Protein 4Y31 (pdb70)

CATH classification: 3.30.530.20

Secondary structure (DSSP, 8-state):
-EEEEEEEEEESS-HHHHHHHHTTTHHHHHHHHSTTEEEEEEEESSSSTT-EEEEEE---EEEEEEEEEEEGGGTEEEEEEEEETT--TTEEEEEEEEEEEE-GGG-EEEEEEEEEEESSS---HHHHT--TTTHHHHHHHHHHHH-TT-

Radius of gyration: 15.14 Å; Cα contacts (8 Å, |Δi|>4): 385; chains: 1; bounding box: 40×35×33 Å

Organism: Lupinus luteus (NCBI:txid3873)

Foldseek 3Di:
DKDKDKDKDWAQDAQLLLLCLVAVVVQVQVCVLPVQFDGKDFDDDDSAAFTKIWTWGDVIWTWIKTWHHDDSVQSKTKMKTQDIPPQDPQFRIKIWIWGWAADPPRIIMIIIMIMTHGPDPDDDPVNVVDVPGCVSSVSSSVCCVVCVPD

Nearest PDB structures (foldseek):
  4y31-assembly1_A  TM=1.007E+00  e=1.960E-30  Lupinus luteus
  4ryv-assembly1_A  TM=9.570E-01  e=9.659E-28  Lupinus luteus
  1txc-assembly1_B  TM=9.165E-01  e=1.030E-21  Pachyrhizus erosus
  6v8s-assembly11_K  TM=9.015E-01  e=1.930E-19  Arachis hypogaea
  4c9i-assembly5_E  TM=8.362E-01  e=2.722E-17  Fragaria x ananassa

Structure (mmCIF, N/CA/C/O backbone):
data_4Y31
#
_entry.id   4Y31
#
_cell.length_a   35.065
_cell.length_b   56.501
_cell.length_c   61.938
_cell.angle_alpha   90.00
_cell.angle_beta   90.00
_cell.angle_gamma   90.00
#
_symmetry.space_group_name_H-M   'P 21 21 21'
#
loop_
_entity.id
_entity.type
_entity.pdbx_description
1 polymer 'Protein LlR18A'
2 non-polymer 'ACETATE ION'
3 water water
#
loop_
_atom_site.group_PDB
_atom_site.id
_atom_site.type_symbol
_atom_site.label_atom_id
_atom_site.label_alt_id
_atom_site.label_comp_id
_atom_site.label_asym_id
_atom_site.label_entity_id
_atom_site.label_seq_id
_atom_site.pdbx_PDB_ins_code
_atom_site.Cartn_x
_atom_site.Cartn_y
_atom_site.Cartn_z
_atom_site.occupancy
_atom_site.B_iso_or_equiv
_atom_site.auth_seq_id
_atom_site.auth_comp_id
_atom_site.auth_asym_id
_atom_site.auth_atom_id
_atom_site.pdbx_PDB_model_num
ATOM 1 N N . GLY A 1 1 ? 15.567 6.261 15.686 1.00 20.39 1 GLY A N 1
ATOM 2 C CA . GLY A 1 1 ? 14.299 6.024 16.411 1.00 16.56 1 GLY A CA 1
ATOM 3 C C . GLY A 1 1 ? 13.337 5.332 15.507 1.00 12.69 1 GLY A C 1
ATOM 4 O O . GLY A 1 1 ? 13.473 5.392 14.260 1.00 14.68 1 GLY A O 1
ATOM 5 N N . ILE A 1 2 ? 12.370 4.667 16.092 1.00 10.55 2 ILE A N 1
ATOM 6 C CA . ILE A 1 2 ? 11.245 4.065 15.302 1.00 9.27 2 ILE A CA 1
ATOM 7 C C . ILE A 1 2 ? 9.957 4.474 15.995 1.00 8.97 2 ILE A C 1
ATOM 8 O O . ILE A 1 2 ? 9.791 4.181 17.182 1.00 11.78 2 ILE A O 1
ATOM 13 N N . PHE A 1 3 ? 9.150 5.306 15.341 1.00 10.02 3 PHE A N 1
ATOM 14 C CA . PHE A 1 3 ? 7.920 5.811 15.896 1.00 8.58 3 PHE A CA 1
ATOM 15 C C . PHE A 1 3 ? 6.747 5.191 15.173 1.00 8.33 3 PHE A C 1
ATOM 16 O O . PHE A 1 3 ? 6.620 5.327 13.931 1.00 9.94 3 PHE A O 1
ATOM 24 N N . ALA A 1 4 ? 5.945 4.405 15.893 1.00 9.13 4 ALA A N 1
ATOM 25 C CA . ALA A 1 4 ? 4.906 3.591 15.316 1.00 8.07 4 ALA A CA 1
ATOM 26 C C . ALA A 1 4 ? 3.523 4.140 15.623 1.00 9.89 4 ALA A C 1
ATOM 27 O O . ALA A 1 4 ? 3.269 4.577 16.780 1.00 11.68 4 ALA A O 1
ATOM 29 N N . PHE A 1 5 ? 2.634 4.134 14.666 1.00 8.71 5 PHE A N 1
ATOM 30 C CA . PHE A 1 5 ? 1.282 4.594 14.769 1.00 9.68 5 PHE A CA 1
ATOM 31 C C . PHE A 1 5 ? 0.315 3.581 14.228 1.00 10.77 5 PHE A C 1
ATOM 32 O O . PHE A 1 5 ? 0.647 2.829 13.320 1.00 17.34 5 PHE A O 1
ATOM 40 N N . GLU A 1 6 ? -0.866 3.487 14.747 1.00 13.74 6 GLU A N 1
ATOM 41 C CA . GLU A 1 6 ? -1.855 2.568 14.273 1.00 14.67 6 GLU A CA 1
ATOM 42 C C . GLU A 1 6 ? -2.997 3.345 13.683 1.00 20.95 6 GLU A C 1
ATOM 43 O O . GLU A 1 6 ? -3.476 4.283 14.300 1.00 21.24 6 GLU A O 1
ATOM 49 N N . ASN A 1 7 ? -3.374 2.973 12.465 1.00 19.48 7 ASN A N 1
ATOM 50 C CA . ASN A 1 7 ? -4.437 3.600 11.696 1.00 19.33 7 ASN A CA 1
ATOM 51 C C . ASN A 1 7 ? -5.414 2.540 11.332 1.00 24.75 7 ASN A C 1
ATOM 52 O O . ASN A 1 7 ? -5.082 1.352 11.101 1.00 23.63 7 ASN A O 1
ATOM 57 N N . GLU A 1 8 ? -6.650 2.921 11.265 1.00 26.87 8 GLU A N 1
ATOM 58 C CA . GLU A 1 8 ? -7.641 1.966 10.930 1.00 25.58 8 GLU A CA 1
ATOM 59 C C . GLU A 1 8 ? -8.653 2.619 10.032 1.00 25.65 8 GLU A C 1
ATOM 60 O O . GLU A 1 8 ? -8.931 3.815 10.144 1.00 31.70 8 GLU A O 1
ATOM 66 N N A GLN A 1 9 ? -9.182 1.844 9.096 0.50 27.45 9 GLN A N 1
ATOM 67 N N B GLN A 1 9 ? -9.221 1.826 9.141 0.50 26.73 9 GLN A N 1
ATOM 68 C CA A GLN A 1 9 ? -10.255 2.316 8.252 0.50 24.57 9 GLN A CA 1
ATOM 69 C CA B GLN A 1 9 ? -10.263 2.307 8.283 0.50 24.12 9 GLN A CA 1
ATOM 70 C C A GLN A 1 9 ? -11.202 1.175 7.968 0.50 23.57 9 GLN A C 1
ATOM 71 C C B GLN A 1 9 ? -11.205 1.178 7.962 0.50 23.95 9 GLN A C 1
ATOM 72 O O A GLN A 1 9 ? -10.790 0.128 7.515 0.50 23.73 9 GLN A O 1
ATOM 73 O O B GLN A 1 9 ? -10.797 0.148 7.468 0.50 23.11 9 GLN A O 1
ATOM 84 N N . SER A 1 10 ? -12.472 1.370 8.276 1.00 23.83 10 SER A N 1
ATOM 85 C CA A SER A 1 10 ? -13.496 0.435 7.846 0.47 22.39 10 SER A CA 1
ATOM 86 C CA B SER A 1 10 ? -13.503 0.433 7.859 0.53 23.99 10 SER A CA 1
ATOM 87 C C . SER A 1 10 ? -13.765 0.621 6.358 1.00 22.17 10 SER A C 1
ATOM 88 O O . SER A 1 10 ? -13.640 1.728 5.806 1.00 24.68 10 SER A O 1
ATOM 93 N N . SER A 1 11 ? -14.107 -0.462 5.701 1.00 20.59 11 SER A N 1
ATOM 94 C CA . SER A 1 11 ? -14.462 -0.467 4.325 1.00 19.91 11 SER A CA 1
ATOM 95 C C . SER A 1 11 ? -15.609 -1.395 4.117 1.00 17.10 11 SER A C 1
ATOM 96 O O . SER A 1 11 ? -15.742 -2.397 4.806 1.00 20.05 11 SER A O 1
ATOM 99 N N . THR A 1 12 ? -16.446 -1.085 3.143 1.00 17.92 12 THR A N 1
ATOM 100 C CA . THR A 1 12 ? -17.526 -1.984 2.736 1.00 21.50 12 THR A CA 1
ATOM 101 C C . THR A 1 12 ? -17.035 -3.072 1.801 1.00 23.10 12 THR A C 1
ATOM 102 O O . THR A 1 12 ? -17.772 -3.999 1.511 1.00 21.83 12 THR A O 1
ATOM 106 N N . VAL A 1 13 ? -15.811 -2.933 1.297 1.00 17.42 13 VAL A N 1
ATOM 107 C CA . VAL A 1 13 ? -15.274 -3.882 0.355 1.00 16.88 13 VAL A CA 1
ATOM 108 C C . VAL A 1 13 ? -14.940 -5.190 1.061 1.00 18.04 13 VAL A C 1
ATOM 109 O O . VAL A 1 13 ? -14.502 -5.181 2.196 1.00 18.82 13 VAL A O 1
ATOM 113 N N . ALA A 1 14 ? -15.217 -6.308 0.403 1.00 18.90 14 ALA A N 1
ATOM 114 C CA . ALA A 1 14 ? -14.918 -7.615 0.946 1.00 14.88 14 ALA A CA 1
ATOM 115 C C . ALA A 1 14 ? -13.434 -7.814 1.191 1.00 15.66 14 ALA A C 1
ATOM 116 O O . ALA A 1 14 ? -12.618 -7.333 0.417 1.00 15.71 14 ALA A O 1
ATOM 118 N N . PRO A 1 15 ? -13.061 -8.516 2.283 1.00 15.78 15 PRO A N 1
ATOM 119 C CA . PRO A 1 15 ? -11.627 -8.521 2.673 1.00 17.81 15 PRO A CA 1
ATOM 120 C C . PRO A 1 15 ? -10.687 -8.987 1.564 1.00 13.44 15 PRO A C 1
ATOM 121 O O . PRO A 1 15 ? -9.659 -8.356 1.328 1.00 15.56 15 PRO A O 1
ATOM 125 N N . ALA A 1 16 ? -10.992 -10.123 0.953 1.00 16.44 16 ALA A N 1
ATOM 126 C CA . ALA A 1 16 ? -10.077 -10.681 -0.000 1.00 16.80 16 ALA A CA 1
ATOM 127 C C . ALA A 1 16 ? -9.975 -9.752 -1.219 1.00 15.04 16 ALA A C 1
ATOM 128 O O . ALA A 1 16 ? -8.916 -9.646 -1.841 1.00 15.08 16 ALA A O 1
ATOM 130 N N . LYS A 1 17 ? -11.082 -9.074 -1.555 1.00 16.05 17 LYS A N 1
ATOM 131 C CA A LYS A 1 17 ? -11.099 -8.156 -2.697 0.50 15.83 17 LYS A CA 1
ATOM 132 C CA B LYS A 1 17 ? -11.095 -8.163 -2.708 0.50 17.08 17 LYS A CA 1
ATOM 133 C C . LYS A 1 17 ? -10.289 -6.876 -2.470 1.00 13.31 17 LYS A C 1
ATOM 134 O O . LYS A 1 17 ? -9.528 -6.450 -3.298 1.00 14.22 17 LYS A O 1
ATOM 145 N N . LEU A 1 18 ? -10.392 -6.375 -1.263 1.00 12.54 18 LEU A N 1
ATOM 146 C CA . LEU A 1 1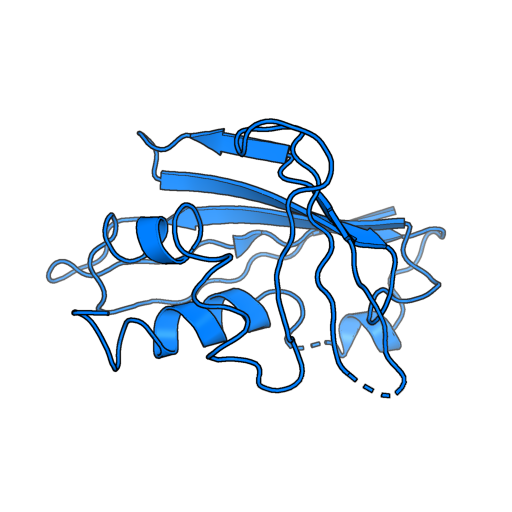8 ? -9.621 -5.212 -0.898 1.00 12.36 18 LEU A CA 1
ATOM 147 C C . LEU A 1 18 ? -8.157 -5.595 -0.884 1.00 11.76 18 LEU A C 1
ATOM 148 O O . LEU A 1 18 ? -7.285 -4.843 -1.329 1.00 11.83 18 LEU A O 1
ATOM 153 N N . TYR A 1 19 ? -7.818 -6.701 -0.206 1.00 13.49 19 TYR A N 1
ATOM 154 C CA . TYR A 1 19 ? -6.434 -7.117 -0.127 1.00 11.98 19 TYR A CA 1
ATOM 155 C C . TYR A 1 19 ? -5.832 -7.298 -1.523 1.00 10.69 19 TYR A C 1
ATOM 156 O O . TYR A 1 19 ? -4.697 -6.920 -1.747 1.00 11.30 19 TYR A O 1
ATOM 165 N N . LYS A 1 20 ? -6.556 -7.951 -2.433 1.00 12.64 20 LYS A N 1
ATOM 166 C CA . LYS A 1 20 ? -6.052 -8.120 -3.804 1.00 12.93 20 LYS A CA 1
ATOM 167 C C . LYS A 1 20 ? -5.694 -6.766 -4.410 1.00 12.08 20 LYS A C 1
ATOM 168 O O . LYS A 1 20 ? -4.648 -6.624 -5.056 1.00 12.19 20 LYS A O 1
ATOM 174 N N . ALA A 1 21 ? -6.571 -5.784 -4.270 1.00 12.11 21 ALA A N 1
ATOM 175 C CA . ALA A 1 21 ? -6.275 -4.445 -4.833 1.00 11.80 21 ALA A CA 1
ATOM 176 C C . ALA A 1 21 ? -5.011 -3.820 -4.240 1.00 11.28 21 ALA A C 1
ATOM 177 O O . ALA A 1 21 ? -4.255 -3.130 -4.930 1.00 12.39 21 ALA A O 1
ATOM 179 N N . LEU A 1 22 ? -4.820 -4.017 -2.938 1.00 10.60 22 LEU A N 1
ATOM 180 C CA . LEU A 1 22 ? -3.693 -3.459 -2.216 1.00 9.99 22 LEU A CA 1
ATOM 181 C C . LEU A 1 22 ? -2.361 -4.141 -2.495 1.00 10.36 22 LEU A C 1
ATOM 182 O O . LEU A 1 22 ? -1.313 -3.618 -2.179 1.00 11.91 22 LEU A O 1
ATOM 187 N N . THR A 1 23 ? -2.400 -5.363 -3.048 1.00 11.24 23 THR A N 1
ATOM 188 C CA . THR A 1 23 ? -1.204 -6.201 -3.223 1.00 11.27 23 THR A CA 1
ATOM 189 C C . THR A 1 23 ? -1.050 -6.510 -4.702 1.00 13.28 23 THR A C 1
ATOM 190 O O . THR A 1 23 ? -0.335 -5.796 -5.390 1.00 14.00 23 THR A O 1
ATOM 194 N N . LYS A 1 24 ? -1.672 -7.586 -5.167 1.00 12.85 24 LYS A N 1
ATOM 195 C CA . LYS A 1 24 ? -1.527 -8.069 -6.535 1.00 15.01 24 LYS A CA 1
ATOM 196 C C . LYS A 1 24 ? -1.822 -6.986 -7.561 1.00 15.40 24 LYS A C 1
ATOM 197 O O . LYS A 1 24 ? -1.142 -6.899 -8.574 1.00 17.03 24 LYS A O 1
ATOM 203 N N . ASP A 1 25 ? -2.809 -6.145 -7.297 1.00 13.82 25 ASP A N 1
ATOM 204 C CA . ASP A 1 25 ? -3.214 -5.179 -8.308 1.00 12.39 25 ASP A CA 1
ATOM 205 C C . ASP A 1 25 ? -2.748 -3.725 -8.057 1.00 12.53 25 ASP A C 1
ATOM 206 O O . ASP A 1 25 ? -3.066 -2.806 -8.817 1.00 14.01 25 ASP A O 1
ATOM 211 N N . SER A 1 26 ? -1.931 -3.524 -7.049 1.00 11.55 26 SER A N 1
ATOM 212 C CA A SER A 1 26 ? -1.604 -2.153 -6.693 0.45 11.51 26 SER A CA 1
ATOM 213 C CA B SER A 1 26 ? -1.481 -2.177 -6.644 0.55 10.54 26 SER A CA 1
ATOM 214 C C . SER A 1 26 ? -0.751 -1.475 -7.795 1.00 10.05 26 SER A C 1
ATOM 215 O O . SER A 1 26 ? -0.909 -0.272 -8.035 1.00 11.77 26 SER A O 1
ATOM 220 N N . ASP A 1 27 ? 0.168 -2.186 -8.420 1.00 10.96 27 ASP A N 1
ATOM 221 C CA . ASP A 1 27 ? 0.992 -1.573 -9.427 1.00 11.77 27 ASP A CA 1
ATOM 222 C C . ASP A 1 27 ? 0.158 -1.019 -10.607 1.00 12.13 27 ASP A C 1
ATOM 223 O O . ASP A 1 27 ? 0.520 0.004 -11.210 1.00 14.59 27 ASP A O 1
ATOM 228 N N . GLU A 1 28 ? -0.958 -1.663 -10.874 1.00 12.29 28 GLU A N 1
ATOM 229 C CA . GLU A 1 28 ? -1.869 -1.227 -11.934 1.00 17.00 28 GLU A CA 1
ATOM 230 C C . GLU A 1 28 ? -2.763 -0.082 -11.450 1.00 13.51 28 GLU A C 1
ATOM 231 O O . GLU A 1 28 ? -3.078 0.869 -12.223 1.00 16.22 28 GLU A O 1
ATOM 237 N N . ILE A 1 29 ? -3.225 -0.148 -10.210 1.00 12.29 29 ILE A N 1
ATOM 238 C CA . ILE A 1 29 ? -4.153 0.840 -9.686 1.00 11.90 29 ILE A CA 1
ATOM 239 C C . ILE A 1 29 ? -3.489 2.180 -9.345 1.00 12.57 29 ILE A C 1
ATOM 240 O O . ILE A 1 29 ? -4.032 3.248 -9.658 1.00 14.47 29 ILE A O 1
ATOM 245 N N . VAL A 1 30 ? -2.306 2.161 -8.806 1.00 13.07 30 VAL A N 1
ATOM 246 C CA . VAL A 1 30 ? -1.630 3.358 -8.363 1.00 12.11 30 VAL A CA 1
ATOM 247 C C . VAL A 1 30 ? -1.521 4.422 -9.486 1.00 12.94 30 VAL A C 1
ATOM 248 O O . VAL A 1 30 ? -1.896 5.589 -9.241 1.00 12.67 30 VAL A O 1
ATOM 252 N N . PRO A 1 31 ? -0.974 4.106 -10.679 1.00 12.09 31 PRO A N 1
ATOM 253 C CA . PRO A 1 31 ? -0.911 5.140 -11.736 1.00 12.96 31 PRO A CA 1
ATOM 254 C C . PRO A 1 31 ? -2.244 5.676 -12.209 1.00 16.50 31 PRO A C 1
ATOM 255 O O . PRO A 1 31 ? -2.282 6.838 -12.680 1.00 16.84 31 PRO A O 1
ATOM 259 N N . LYS A 1 32 ? -3.331 4.945 -11.996 1.00 15.11 32 LYS A N 1
ATOM 260 C CA . LYS A 1 32 ? -4.662 5.460 -12.308 1.00 16.82 32 LYS A CA 1
ATOM 261 C C . LYS A 1 32 ? -5.142 6.441 -11.267 1.00 17.70 32 LYS A C 1
ATOM 262 O O . LYS A 1 32 ? -5.606 7.547 -11.576 1.00 21.02 32 LYS A O 1
ATOM 268 N N . VAL A 1 33 ? -5.052 6.078 -10.012 1.00 16.55 33 VAL A N 1
ATOM 269 C CA A VAL A 1 33 ? -5.644 6.879 -8.955 0.50 17.43 33 VAL A CA 1
ATOM 270 C CA B VAL A 1 33 ? -5.638 6.890 -8.934 0.50 19.03 33 VAL A CA 1
ATOM 271 C C . VAL A 1 33 ? -4.809 8.113 -8.572 1.00 16.19 33 VAL A C 1
ATOM 272 O O . VAL A 1 33 ? -5.350 9.095 -8.123 1.00 19.03 33 VAL A O 1
ATOM 279 N N . ILE A 1 34 ? -3.508 8.057 -8.800 1.00 15.06 34 ILE A N 1
ATOM 280 C CA . ILE A 1 34 ? -2.570 9.163 -8.583 1.00 16.69 34 ILE A CA 1
ATOM 281 C C . ILE A 1 34 ? -1.968 9.583 -9.921 1.00 16.08 34 ILE A C 1
ATOM 282 O O . ILE A 1 34 ? -0.956 9.030 -10.392 1.00 16.25 34 ILE A O 1
ATOM 287 N N . GLU A 1 35 ? -2.584 10.596 -10.561 1.00 13.98 35 GLU A N 1
ATOM 288 C CA . GLU A 1 35 ? -2.333 10.846 -11.959 1.00 15.22 35 GLU A CA 1
ATOM 289 C C . GLU A 1 35 ? -0.853 11.059 -12.302 1.00 14.98 35 GLU A C 1
ATOM 290 O O . GLU A 1 35 ? -0.384 10.503 -13.285 1.00 15.55 35 GLU A O 1
ATOM 296 N N . PRO A 1 36 ? -0.090 11.796 -11.464 1.00 16.11 36 PRO A N 1
ATOM 297 C CA . PRO A 1 36 ? 1.278 12.026 -11.894 1.00 17.23 36 PRO A CA 1
ATOM 298 C C . PRO A 1 36 ? 2.161 10.817 -11.949 1.00 16.13 36 PRO A C 1
ATOM 299 O O . PRO A 1 36 ? 3.228 10.873 -12.544 1.00 17.50 36 PRO A O 1
ATOM 303 N N . ILE A 1 37 ? 1.732 9.761 -11.281 1.00 14.27 37 ILE A N 1
ATOM 304 C CA . ILE A 1 37 ? 2.500 8.513 -11.330 1.00 13.33 37 ILE A CA 1
ATOM 305 C C . ILE A 1 37 ? 2.235 7.846 -12.669 1.00 13.24 37 ILE A C 1
ATOM 306 O O . ILE A 1 37 ? 1.106 7.580 -13.033 1.00 14.13 37 ILE A O 1
ATOM 311 N N . GLN A 1 38 ? 3.301 7.646 -13.416 1.00 12.38 38 GLN A N 1
ATOM 312 C CA . GLN A 1 38 ? 3.221 7.080 -14.776 1.00 14.36 38 GLN A CA 1
ATOM 313 C C . GLN A 1 38 ? 3.149 5.556 -14.774 1.00 14.09 38 GLN A C 1
ATOM 314 O O . GLN A 1 38 ? 2.351 4.994 -15.501 1.00 16.06 38 GLN A O 1
ATOM 320 N N . SER A 1 39 ? 3.950 4.947 -13.930 1.00 12.85 39 SER A N 1
ATOM 321 C CA . SER A 1 39 ? 4.110 3.498 -13.878 1.00 12.55 39 SER A CA 1
ATOM 322 C C . SER A 1 39 ? 4.748 3.113 -12.543 1.00 11.74 39 SER A C 1
ATOM 323 O O . SER A 1 39 ? 5.443 3.891 -11.919 1.00 12.31 39 SER A O 1
ATOM 326 N N . VAL A 1 40 ? 4.641 1.819 -12.260 1.00 11.43 40 VAL A N 1
ATOM 327 C CA . VAL A 1 40 ? 5.260 1.138 -11.113 1.00 11.52 40 VAL A CA 1
ATOM 328 C C . VAL A 1 40 ? 5.984 -0.059 -11.691 1.00 11.20 40 VAL A C 1
ATOM 329 O O . VAL A 1 40 ? 5.346 -0.960 -12.251 1.00 13.53 40 VAL A O 1
ATOM 333 N N . GLU A 1 41 ? 7.293 -0.053 -11.564 1.00 11.89 41 GLU A N 1
ATOM 334 C CA A GLU A 1 41 ? 8.162 -1.013 -12.214 0.50 11.90 41 GLU A CA 1
ATOM 335 C CA B GLU A 1 41 ? 8.065 -1.085 -12.207 0.50 11.73 41 GLU A CA 1
ATOM 336 C C . GLU A 1 41 ? 8.880 -1.860 -11.206 1.00 10.03 41 GLU A C 1
ATOM 337 O O . GLU A 1 41 ? 9.432 -1.353 -10.265 1.00 12.78 41 GLU A O 1
ATOM 348 N N . ILE A 1 42 ? 8.870 -3.167 -11.408 1.00 10.56 42 ILE A N 1
ATOM 349 C CA . ILE A 1 42 ? 9.614 -4.093 -10.556 1.00 10.73 42 ILE A CA 1
ATOM 350 C C . ILE A 1 42 ? 11.048 -4.090 -11.052 1.00 8.62 42 ILE A C 1
ATOM 351 O O . ILE A 1 42 ? 11.321 -4.474 -12.193 1.00 9.87 42 ILE A O 1
ATOM 356 N N . VAL A 1 43 ? 11.998 -3.626 -10.256 1.00 8.90 43 VAL A N 1
ATOM 357 C CA . VAL A 1 43 ? 13.368 -3.540 -10.586 1.00 9.75 43 VAL A CA 1
ATOM 358 C C . VAL A 1 43 ? 14.267 -4.639 -9.980 1.00 12.14 43 VAL A C 1
ATOM 359 O O . VAL A 1 43 ? 15.403 -4.785 -10.394 1.00 14.48 43 VAL A O 1
ATOM 363 N N . GLU A 1 44 ? 13.753 -5.339 -8.981 1.00 12.04 44 GLU A N 1
ATOM 364 C CA A GLU A 1 44 ? 14.480 -6.414 -8.333 0.46 15.60 44 GLU A CA 1
ATOM 365 C CA B GLU A 1 44 ? 14.490 -6.413 -8.325 0.54 14.32 44 GLU A CA 1
ATOM 366 C C . GLU A 1 44 ? 13.426 -7.369 -7.868 1.00 12.84 44 GLU A C 1
ATOM 367 O O . GLU A 1 44 ? 12.457 -6.953 -7.258 1.00 13.27 44 GLU A O 1
ATOM 378 N N . GLY A 1 45 ? 13.633 -8.667 -8.044 1.00 17.30 45 GLY A N 1
ATOM 379 C CA . GLY A 1 45 ? 12.701 -9.551 -7.502 1.00 14.49 45 GLY A CA 1
ATOM 380 C C . GLY A 1 45 ? 11.582 -10.038 -8.362 1.00 17.34 45 GLY A C 1
ATOM 381 O O . GLY A 1 45 ? 11.421 -9.609 -9.488 1.00 18.61 45 GLY A O 1
ATOM 382 N N A ASN A 1 46 ? 10.821 -10.971 -7.808 0.50 19.39 46 ASN A N 1
ATOM 383 N N B ASN A 1 46 ? 10.786 -10.985 -7.890 0.50 18.67 46 ASN A N 1
ATOM 384 C CA A ASN A 1 46 ? 9.748 -11.675 -8.514 0.50 22.66 46 ASN A CA 1
ATOM 385 C CA B ASN A 1 46 ? 9.701 -11.524 -8.747 0.50 20.00 46 ASN A CA 1
ATOM 386 C C A ASN A 1 46 ? 8.331 -11.311 -8.025 0.50 33.30 46 ASN A C 1
ATOM 387 C C B ASN A 1 46 ? 8.264 -11.093 -8.412 0.50 24.72 46 ASN A C 1
ATOM 388 O O A ASN A 1 46 ? 7.457 -12.180 -8.024 0.50 38.09 46 ASN A O 1
ATOM 389 O O B ASN A 1 46 ? 7.312 -11.664 -8.959 0.50 37.28 46 ASN A O 1
ATOM 3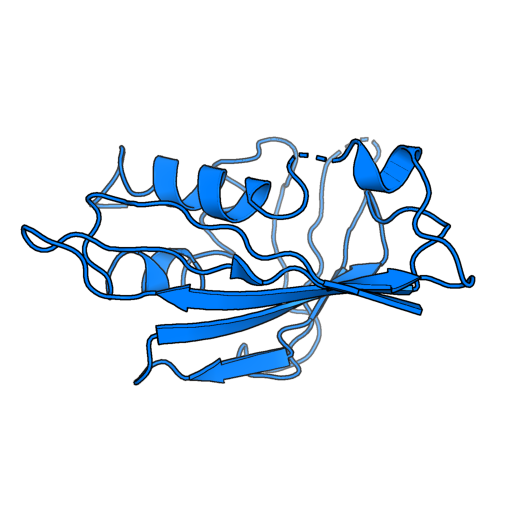98 N N . GLY A 1 47 ? 8.108 -10.076 -7.559 1.00 27.22 47 GLY A N 1
ATOM 399 C CA A GLY A 1 47 ? 6.840 -9.715 -6.906 0.50 31.77 47 GLY A CA 1
ATOM 400 C CA B GLY A 1 47 ? 6.779 -9.791 -6.930 0.50 31.42 47 GLY A CA 1
ATOM 401 C C . GLY A 1 47 ? 6.585 -10.130 -5.447 1.00 35.82 47 GLY A C 1
ATOM 402 O O . GLY A 1 47 ? 5.564 -9.682 -4.831 1.00 62.77 47 GLY A O 1
ATOM 403 N N A GLY A 1 48 ? 7.328 -11.104 -4.894 0.50 28.25 48 GLY A N 1
ATOM 404 N N B GLY A 1 48 ? 7.685 -10.671 -4.880 0.50 39.93 48 GLY A N 1
ATOM 405 C CA A GLY A 1 48 ? 7.082 -11.550 -3.480 0.50 19.94 48 GLY A CA 1
ATOM 406 C CA B GLY A 1 48 ? 7.785 -11.298 -3.524 0.50 38.86 48 GLY A CA 1
ATOM 407 C C A GLY A 1 48 ? 7.893 -10.622 -2.542 0.50 14.55 48 GLY A C 1
ATOM 408 C C B GLY A 1 48 ? 8.771 -10.653 -2.503 0.50 35.06 48 GLY A C 1
ATOM 409 O O A GLY A 1 48 ? 8.390 -9.550 -2.966 0.50 13.09 48 GLY A O 1
ATOM 410 O O B GLY A 1 48 ? 8.608 -9.447 -2.200 0.50 41.60 48 GLY A O 1
ATOM 411 N N A PRO A 1 49 ? 8.121 -11.050 -1.290 0.50 12.44 49 PRO A N 1
ATOM 412 N N B PRO A 1 49 ? 9.800 -11.431 -2.012 0.50 19.85 49 PRO A N 1
ATOM 413 C CA A PRO A 1 49 ? 9.007 -10.340 -0.351 0.50 11.83 49 PRO A CA 1
ATOM 414 C CA B PRO A 1 49 ? 10.543 -11.392 -0.707 0.50 18.40 49 PRO A CA 1
ATOM 415 C C A PRO A 1 49 ? 10.360 -10.045 -0.952 0.50 9.20 49 PRO A C 1
ATOM 416 C C B PRO A 1 49 ? 11.728 -10.363 -0.651 0.50 23.64 49 PRO A C 1
ATOM 417 O O A PRO A 1 49 ? 10.810 -10.805 -1.796 0.50 14.24 49 PRO A O 1
ATOM 418 O O B PRO A 1 49 ? 12.889 -10.761 -0.701 0.50 19.19 49 PRO A O 1
ATOM 425 N N A GLY A 1 50 ? 10.944 -8.844 -0.669 0.50 12.13 50 GLY A N 1
ATOM 426 N N B GLY A 1 50 ? 11.472 -9.047 -0.574 0.50 19.26 50 GLY A N 1
ATOM 427 C CA A GLY A 1 50 ? 12.275 -8.587 -1.169 0.50 13.39 50 GLY A CA 1
ATOM 428 C CA B GLY A 1 50 ? 12.484 -8.150 -1.040 0.50 17.29 50 GLY A CA 1
ATOM 429 C C A GLY A 1 50 ? 12.273 -7.813 -2.494 0.50 10.94 50 GLY A C 1
ATOM 430 C C B GLY A 1 50 ? 12.285 -7.607 -2.476 0.50 13.93 50 GLY A C 1
ATOM 431 O O A GLY A 1 50 ? 13.289 -7.307 -2.936 0.50 14.56 50 GLY A O 1
ATOM 432 O O B GLY A 1 50 ? 13.211 -7.016 -3.011 0.50 17.31 50 GLY A O 1
ATOM 433 N N . THR A 1 51 ? 11.102 -7.744 -3.082 1.00 14.12 51 THR A N 1
ATOM 434 C CA . THR A 1 51 ? 10.905 -7.162 -4.369 1.00 14.77 51 THR A CA 1
ATOM 435 C C . THR A 1 51 ? 11.037 -5.639 -4.201 1.00 10.46 51 THR A C 1
ATOM 436 O O . THR A 1 51 ? 10.502 -5.107 -3.239 1.00 10.93 51 THR A O 1
ATOM 440 N N . ILE A 1 52 ? 11.739 -5.012 -5.116 1.00 9.16 52 ILE A N 1
ATOM 441 C CA A ILE A 1 52 ? 11.831 -3.566 -5.140 0.36 9.32 52 ILE A CA 1
ATOM 442 C CA B ILE A 1 52 ? 11.903 -3.564 -5.160 0.64 9.06 52 ILE A CA 1
ATOM 443 C C . ILE A 1 52 ? 11.146 -3.018 -6.34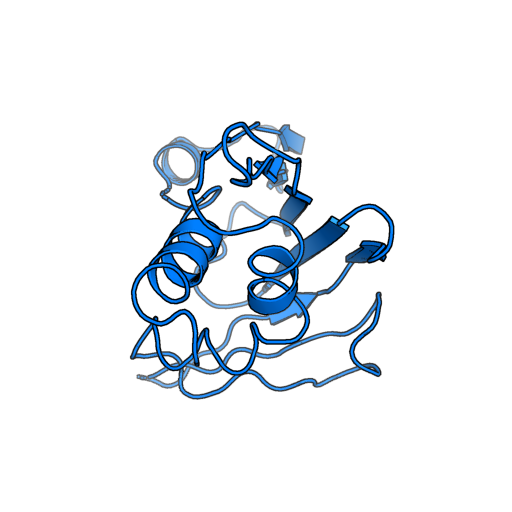7 1.00 10.32 52 ILE A C 1
ATOM 444 O O . ILE A 1 52 ? 11.280 -3.513 -7.459 1.00 10.29 52 ILE A O 1
ATOM 453 N N . LYS A 1 53 ? 10.371 -1.961 -6.110 1.00 10.05 53 LYS A N 1
ATOM 454 C CA . LYS A 1 53 ? 9.622 -1.258 -7.147 1.00 11.55 53 LYS A CA 1
ATOM 455 C C . LYS A 1 53 ? 10.056 0.199 -7.239 1.00 10.97 53 LYS A C 1
ATOM 456 O O . LYS A 1 53 ? 10.259 0.880 -6.225 1.00 12.04 53 LYS A O 1
ATOM 462 N N . LYS A 1 54 ? 10.141 0.669 -8.486 1.00 11.32 54 LYS A N 1
ATOM 463 C CA . LYS A 1 54 ? 10.432 2.048 -8.776 1.00 11.81 54 LYS A CA 1
ATOM 464 C C . LYS A 1 54 ? 9.156 2.666 -9.283 1.00 11.73 54 LYS A C 1
ATOM 465 O O . LYS A 1 54 ? 8.584 2.200 -10.305 1.00 13.20 54 LYS A O 1
ATOM 471 N N . ILE A 1 55 ? 8.655 3.657 -8.547 1.00 12.44 55 ILE A N 1
ATOM 472 C CA A ILE A 1 55 ? 7.459 4.371 -8.907 0.49 14.61 55 ILE A CA 1
ATOM 473 C CA B ILE A 1 55 ? 7.457 4.395 -8.885 0.51 14.22 55 ILE A CA 1
ATOM 474 C C . ILE A 1 55 ? 7.905 5.641 -9.598 1.00 16.41 55 ILE A C 1
ATOM 475 O O . ILE A 1 55 ? 8.544 6.484 -9.005 1.00 18.72 55 ILE A O 1
ATOM 484 N N . ILE A 1 56 ? 7.531 5.764 -10.858 1.00 15.02 56 ILE A N 1
ATOM 485 C CA . ILE A 1 56 ? 7.994 6.861 -11.672 1.00 15.56 56 ILE A CA 1
ATOM 486 C C . ILE A 1 56 ? 6.891 7.858 -11.874 1.00 14.84 56 ILE A C 1
ATOM 487 O O . ILE A 1 56 ? 5.805 7.497 -12.249 1.00 15.22 56 ILE A O 1
ATOM 492 N N . ALA A 1 57 ? 7.181 9.120 -11.583 1.00 17.33 57 ALA A N 1
ATOM 493 C CA . ALA A 1 57 ? 6.198 10.160 -11.696 1.00 16.99 57 ALA A CA 1
ATOM 494 C C . ALA A 1 57 ? 6.782 11.340 -12.417 1.00 20.46 57 ALA A C 1
ATOM 495 O O . ALA A 1 57 ? 7.986 11.515 -12.476 1.00 22.18 57 ALA A O 1
ATOM 497 N N . ILE A 1 58 ? 5.873 12.177 -12.894 1.00 24.16 58 ILE A N 1
ATOM 498 C CA . ILE A 1 58 ? 6.171 13.438 -13.574 1.00 26.32 58 ILE A CA 1
ATOM 499 C C . ILE A 1 58 ? 5.466 14.663 -12.917 1.00 51.16 58 ILE A C 1
ATOM 500 O O . ILE A 1 58 ? 4.242 14.625 -12.605 1.00 67.84 58 ILE A O 1
ATOM 505 N N . HIS A 1 62 ? 9.092 17.649 -14.804 1.00 59.72 62 HIS A N 1
ATOM 506 C CA . HIS A 1 62 ? 9.994 16.967 -13.866 1.00 58.01 62 HIS A CA 1
ATOM 507 C C . HIS A 1 62 ? 9.658 15.438 -13.687 1.00 40.28 62 HIS A C 1
ATOM 508 O O . HIS A 1 62 ? 8.645 15.074 -13.083 1.00 63.64 62 HIS A O 1
ATOM 510 N N . THR A 1 63 ? 10.489 14.561 -14.241 1.00 42.81 63 THR A N 1
ATOM 511 C CA . THR A 1 63 ? 10.434 13.120 -13.849 1.00 37.04 63 THR A CA 1
ATOM 512 C C . THR A 1 63 ? 11.158 12.859 -12.520 1.00 31.00 63 THR A C 1
ATOM 513 O O . THR A 1 63 ? 12.240 13.425 -12.221 1.00 35.88 63 THR A O 1
ATOM 517 N N . SER A 1 64 ? 10.513 11.999 -11.700 1.00 29.67 64 SER A N 1
ATOM 518 C CA . SER A 1 64 ? 11.026 11.641 -10.366 1.00 25.68 64 SER A CA 1
ATOM 519 C C . SER A 1 64 ? 10.659 10.235 -10.050 1.00 21.58 64 SER A C 1
ATOM 520 O O . SER A 1 64 ? 9.828 9.647 -10.693 1.00 24.43 64 SER A O 1
ATOM 523 N N . PHE A 1 65 ? 11.330 9.711 -9.036 1.00 20.57 65 PHE A N 1
ATOM 524 C CA A PHE A 1 65 ? 10.956 8.385 -8.600 0.50 17.24 65 PHE A CA 1
ATOM 525 C CA B PHE A 1 65 ? 11.248 8.333 -8.619 0.50 16.59 65 PHE A CA 1
ATOM 526 C C . PHE A 1 65 ? 10.961 8.240 -7.097 1.00 16.54 65 PHE A C 1
ATOM 527 O O . PHE A 1 65 ? 11.542 9.013 -6.341 1.00 20.49 65 PHE A O 1
ATOM 542 N N . VAL A 1 66 ? 10.156 7.275 -6.677 1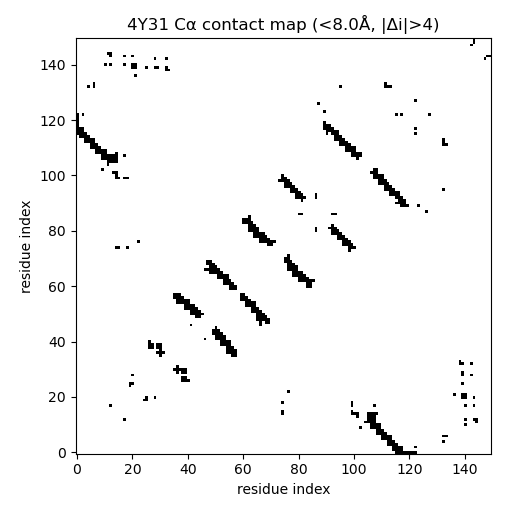.00 15.02 66 VAL A N 1
ATOM 543 C CA A VAL A 1 66 ? 10.251 6.790 -5.319 0.41 13.10 66 VAL A CA 1
ATOM 544 C CA B VAL A 1 66 ? 10.049 6.806 -5.317 0.59 13.67 66 VAL A CA 1
ATOM 545 C C . VAL A 1 66 ? 10.393 5.292 -5.348 1.00 14.41 66 VAL A C 1
ATOM 546 O O . VAL A 1 66 ? 10.042 4.625 -6.315 1.00 14.53 66 VAL A O 1
ATOM 553 N N . LEU A 1 67 ? 11.060 4.763 -4.333 1.00 11.73 67 LEU A N 1
ATOM 554 C CA . LEU A 1 67 ? 11.344 3.352 -4.244 1.00 10.65 67 LEU A CA 1
ATOM 555 C C . LEU A 1 67 ? 10.536 2.753 -3.123 1.00 11.04 67 LEU A C 1
ATOM 556 O O . LEU A 1 67 ? 10.499 3.279 -1.997 1.00 11.73 67 LEU A O 1
ATOM 561 N N . HIS A 1 68 ? 9.912 1.597 -3.427 1.00 10.02 68 HIS A N 1
ATOM 562 C CA . HIS A 1 68 ? 9.218 0.764 -2.471 1.00 9.99 68 HIS A CA 1
ATOM 563 C C . HIS A 1 68 ? 9.859 -0.632 -2.377 1.00 9.03 68 HIS A C 1
ATOM 564 O O . HIS A 1 68 ? 10.331 -1.126 -3.367 1.00 11.59 68 HIS A O 1
ATOM 571 N N . LYS A 1 69 ? 9.861 -1.172 -1.177 1.00 8.52 69 LYS A N 1
ATOM 572 C CA . LYS A 1 69 ? 10.302 -2.541 -0.951 1.00 9.00 69 LYS A CA 1
ATOM 573 C C . LYS A 1 69 ? 9.175 -3.316 -0.337 1.00 9.66 69 LYS A C 1
ATOM 574 O O . LYS A 1 69 ? 8.593 -2.918 0.650 1.00 11.53 69 LYS A O 1
ATOM 580 N N . LEU A 1 70 ? 8.861 -4.491 -0.909 1.00 10.92 70 LEU A N 1
ATOM 581 C CA A LEU A 1 70 ? 7.938 -5.435 -0.319 0.50 13.49 70 LEU A CA 1
ATOM 582 C CA B LEU A 1 70 ? 7.896 -5.378 -0.252 0.50 11.75 70 LEU A CA 1
ATOM 583 C C . LEU A 1 70 ? 8.682 -6.220 0.745 1.00 13.38 70 LEU A C 1
ATOM 584 O O . LEU A 1 70 ? 9.568 -6.951 0.425 1.00 17.06 70 LEU A O 1
ATOM 593 N N . ASP A 1 71 ? 8.323 -6.015 2.011 1.00 11.65 71 ASP A N 1
ATOM 594 C CA . ASP A 1 71 ? 9.042 -6.664 3.148 1.00 13.54 71 ASP A CA 1
ATOM 595 C C . ASP A 1 71 ? 8.493 -8.019 3.495 1.00 12.34 71 ASP A C 1
ATOM 596 O O . ASP A 1 71 ? 9.274 -8.911 3.775 1.00 15.33 71 ASP A O 1
ATOM 601 N N . ALA A 1 72 ? 7.208 -8.209 3.365 1.00 11.71 72 ALA A N 1
ATOM 602 C CA . ALA A 1 72 ? 6.557 -9.458 3.710 1.00 11.49 72 ALA A CA 1
ATOM 603 C C . ALA A 1 72 ? 5.195 -9.525 3.121 1.00 12.06 72 ALA A C 1
ATOM 604 O O . ALA A 1 72 ? 4.506 -8.514 2.969 1.00 13.60 72 ALA A O 1
ATOM 606 N N . ILE A 1 73 ? 4.701 -10.720 2.880 1.00 13.02 73 ILE A N 1
ATOM 607 C CA . ILE A 1 73 ? 3.347 -10.926 2.386 1.00 14.35 73 ILE A CA 1
ATOM 608 C C . ILE A 1 73 ? 2.833 -12.251 2.837 1.00 14.62 73 ILE A C 1
ATOM 609 O O . ILE A 1 73 ? 3.559 -13.244 2.780 1.00 20.64 73 ILE A O 1
ATOM 614 N N . ASP A 1 74 ? 1.592 -12.317 3.278 1.00 13.07 74 ASP A N 1
ATOM 615 C CA . ASP A 1 74 ? 0.961 -13.573 3.705 1.00 12.82 74 ASP A CA 1
ATOM 616 C C . ASP A 1 74 ? -0.505 -13.499 3.294 1.00 12.15 74 ASP A C 1
ATOM 617 O O . ASP A 1 74 ? -1.369 -13.045 4.039 1.00 11.68 74 ASP A O 1
ATOM 622 N N A GLU A 1 75 ? -0.766 -13.984 2.091 0.50 12.17 75 GLU A N 1
ATOM 623 N N B GLU A 1 75 ? -0.801 -13.988 2.084 0.50 12.45 75 GLU A N 1
ATOM 624 C CA A GLU A 1 75 ? -2.070 -13.929 1.514 0.50 14.01 75 GLU A CA 1
ATOM 625 C CA B GLU A 1 75 ? -2.147 -13.916 1.533 0.50 14.75 75 GLU A CA 1
ATOM 626 C C A GLU A 1 75 ? -3.145 -14.639 2.338 0.50 9.78 75 GLU A C 1
ATOM 627 C C B GLU A 1 75 ? -3.165 -14.622 2.386 0.50 10.33 75 GLU A C 1
ATOM 628 O O A GLU A 1 75 ? -4.267 -14.160 2.487 0.50 11.98 75 GLU A O 1
ATOM 629 O O B GLU A 1 75 ? -4.288 -14.161 2.557 0.50 11.63 75 GLU A O 1
ATOM 640 N N . ALA A 1 76 ? -2.777 -15.769 2.925 1.00 11.87 76 ALA A N 1
ATOM 641 C CA . ALA A 1 76 ? -3.714 -16.537 3.738 1.00 11.74 76 ALA A CA 1
ATOM 642 C C . ALA A 1 76 ? -4.255 -15.832 4.938 1.00 10.82 76 ALA A C 1
ATOM 643 O O . ALA A 1 76 ? -5.378 -16.083 5.361 1.00 11.74 76 ALA A O 1
ATOM 645 N N . ASN A 1 77 ? -3.443 -14.911 5.483 1.00 11.06 77 ASN A N 1
ATOM 646 C CA . ASN A 1 77 ? -3.824 -14.089 6.631 1.00 11.51 77 ASN A CA 1
ATOM 647 C C . ASN A 1 77 ? -4.138 -12.638 6.250 1.00 9.90 77 ASN A C 1
ATOM 648 O O . ASN A 1 77 ? -4.346 -11.835 7.140 1.00 12.98 77 ASN A O 1
ATOM 653 N N . LEU A 1 78 ? -4.189 -12.355 4.946 1.00 10.09 78 LEU A N 1
ATOM 654 C CA . LEU A 1 78 ? -4.467 -11.010 4.411 1.00 10.44 78 LEU A CA 1
ATOM 655 C C . LEU A 1 78 ? -3.510 -9.966 5.073 1.00 9.28 78 LEU A C 1
ATOM 656 O O . LEU A 1 78 ? -3.977 -8.859 5.417 1.00 11.28 78 LEU A O 1
ATOM 661 N N . THR A 1 79 ? -2.217 -10.280 5.137 1.00 9.30 79 THR A N 1
ATOM 662 C CA . THR A 1 79 ? -1.223 -9.355 5.654 1.00 8.95 79 THR A CA 1
ATOM 663 C C . THR A 1 79 ? -0.220 -9.018 4.591 1.00 8.87 79 THR A C 1
ATOM 664 O O . THR A 1 79 ? 0.113 -9.793 3.726 1.00 9.40 79 THR A O 1
ATOM 668 N N . TYR A 1 80 ? 0.264 -7.778 4.606 1.00 8.87 80 TYR A N 1
ATOM 669 C CA . TYR A 1 80 ? 1.334 -7.376 3.744 1.00 9.48 80 TYR A CA 1
ATOM 670 C C . TYR A 1 80 ? 2.123 -6.214 4.382 1.00 9.44 80 TYR A C 1
ATOM 671 O O . TYR A 1 80 ? 1.502 -5.325 5.016 1.00 12.48 80 TYR A O 1
ATOM 680 N N . ASN A 1 81 ? 3.416 -6.230 4.205 1.00 8.96 81 ASN A N 1
ATOM 681 C CA . ASN A 1 81 ? 4.273 -5.246 4.794 1.00 8.96 81 ASN A CA 1
ATOM 682 C C . ASN A 1 81 ? 5.145 -4.682 3.675 1.00 10.42 81 ASN A C 1
ATOM 683 O O . ASN A 1 81 ? 5.690 -5.424 2.872 1.00 11.00 81 ASN A O 1
ATOM 688 N N . TYR A 1 82 ? 5.263 -3.357 3.568 1.00 10.37 82 TYR A N 1
ATOM 689 C CA . TYR A 1 82 ? 6.147 -2.737 2.604 1.00 9.34 82 TYR A CA 1
ATOM 690 C C . TYR A 1 82 ? 6.731 -1.447 3.161 1.00 10.03 82 TYR A C 1
ATOM 691 O O . TYR A 1 82 ? 6.221 -0.924 4.179 1.00 11.49 82 TYR A O 1
ATOM 700 N N . SER A 1 83 ? 7.795 -0.966 2.560 1.00 9.74 83 SER A N 1
ATOM 701 C CA . SER A 1 83 ? 8.492 0.244 2.984 1.00 9.64 83 SER A CA 1
ATOM 702 C C . SER A 1 83 ? 8.709 1.182 1.835 1.00 9.22 83 SER A C 1
ATOM 703 O O . SER A 1 83 ? 8.929 0.752 0.697 1.00 10.19 83 SER A O 1
ATOM 706 N N . ILE A 1 84 ? 8.675 2.471 2.190 1.00 9.32 84 ILE A N 1
ATOM 707 C CA . ILE A 1 84 ? 9.143 3.538 1.302 1.00 9.98 84 ILE A CA 1
ATOM 708 C C . ILE A 1 84 ? 10.590 3.756 1.645 1.00 8.58 84 ILE A C 1
ATOM 709 O O . ILE A 1 84 ? 10.876 4.090 2.797 1.00 10.50 84 ILE A O 1
ATOM 714 N N . ILE A 1 85 ? 11.487 3.533 0.694 1.00 10.50 85 ILE A N 1
ATOM 715 C CA . ILE A 1 85 ? 12.902 3.430 0.998 1.00 12.50 85 ILE A CA 1
ATOM 716 C C . ILE A 1 85 ? 13.796 4.478 0.316 1.00 13.72 85 ILE A C 1
ATOM 717 O O . ILE A 1 85 ? 14.995 4.523 0.535 1.00 15.77 85 ILE A O 1
ATOM 722 N N . GLY A 1 86 ? 13.182 5.319 -0.522 1.00 13.74 86 GLY A N 1
ATOM 723 C CA . GLY A 1 86 ? 13.906 6.396 -1.169 1.00 16.02 86 GLY A CA 1
ATOM 724 C C . GLY A 1 86 ? 13.001 7.195 -2.040 1.00 20.87 86 GLY A C 1
ATOM 725 O O . GLY A 1 86 ? 11.888 6.790 -2.407 1.00 17.42 86 GLY A O 1
ATOM 726 N N . GLY A 1 87 ? 13.480 8.385 -2.346 1.00 27.84 87 GLY A N 1
ATOM 727 C CA . GLY A 1 87 ? 13.046 9.099 -3.478 1.00 27.02 87 GLY A CA 1
ATOM 728 C C . GLY A 1 87 ? 12.068 10.094 -2.984 1.00 35.75 87 GLY A C 1
ATOM 729 O O . GLY A 1 87 ? 12.171 10.591 -1.830 1.00 40.36 87 GLY A O 1
ATOM 730 N N . GLU A 1 88 ? 11.166 10.476 -3.888 1.00 27.47 88 GLU A N 1
ATOM 731 C CA . GLU A 1 88 ? 10.351 11.682 -3.643 1.00 47.36 88 GLU A CA 1
ATOM 732 C C . GLU A 1 88 ? 9.439 11.373 -2.463 1.00 41.75 88 GLU A C 1
ATOM 733 O O . GLU A 1 88 ? 8.917 10.251 -2.317 1.00 64.22 88 GLU A O 1
ATOM 739 N N . GLY A 1 89 ? 9.292 12.358 -1.587 1.00 44.09 89 GLY A N 1
ATOM 740 C CA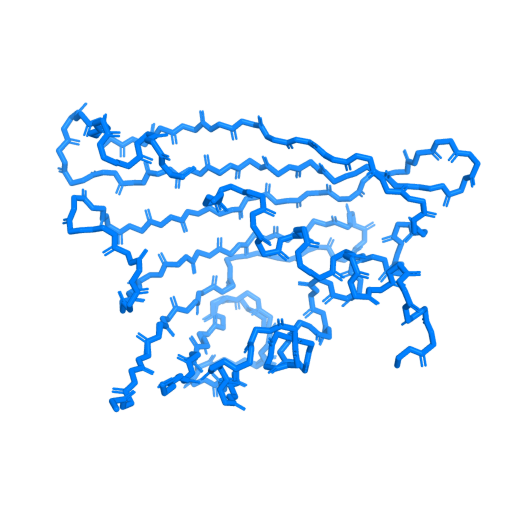 . GLY A 1 89 ? 8.247 12.316 -0.574 1.00 43.96 89 GLY A CA 1
ATOM 741 C C . GLY A 1 89 ? 8.667 11.574 0.675 1.00 52.28 89 GLY A C 1
ATOM 742 O O . GLY A 1 89 ? 7.839 11.312 1.566 1.00 70.50 89 GLY A O 1
ATOM 743 N N . LEU A 1 90 ? 9.945 11.191 0.725 1.00 24.96 90 LEU A N 1
ATOM 744 C CA . LEU A 1 90 ? 10.554 10.661 1.935 1.00 18.25 90 LEU A CA 1
ATOM 745 C C . LEU A 1 90 ? 11.349 11.786 2.615 1.00 16.95 90 LEU A C 1
ATOM 746 O O . LEU A 1 90 ? 12.397 12.223 2.121 1.00 18.56 90 LEU A O 1
ATOM 751 N N . ASP A 1 91 ? 10.877 12.179 3.791 1.00 15.59 91 ASP A N 1
ATOM 752 C CA . ASP A 1 91 ? 11.443 13.277 4.507 1.00 13.49 91 ASP A CA 1
ATOM 753 C C . ASP A 1 91 ? 12.923 12.988 4.719 1.00 13.48 91 ASP A C 1
ATOM 754 O O . ASP A 1 91 ? 13.310 11.863 5.048 1.00 13.98 91 ASP A O 1
ATOM 759 N N . GLU A 1 92 ? 13.742 14.035 4.685 1.00 15.25 92 GLU A N 1
ATOM 760 C CA . GLU A 1 92 ? 15.179 13.901 4.883 1.00 15.94 92 GLU A CA 1
ATOM 761 C C . GLU A 1 92 ? 15.539 13.395 6.267 1.00 14.46 92 GLU A C 1
ATOM 762 O O . GLU A 1 92 ? 16.660 12.870 6.477 1.00 17.70 92 GLU A O 1
ATOM 768 N N . SER A 1 93 ? 14.645 13.605 7.237 1.00 13.00 93 SER A N 1
ATOM 769 C CA . SER A 1 93 ? 14.884 13.065 8.607 1.00 13.23 93 SER A CA 1
ATOM 770 C C . SER A 1 93 ? 14.700 11.560 8.725 1.00 13.95 93 SER A C 1
ATOM 771 O O . SER A 1 93 ? 14.962 11.025 9.777 1.00 14.57 93 SER A O 1
ATOM 774 N N . LEU A 1 94 ? 14.183 10.919 7.662 1.00 12.25 94 LEU A N 1
ATOM 775 C CA . LEU A 1 94 ? 13.798 9.545 7.720 1.00 10.68 94 LEU A CA 1
ATOM 776 C C . LEU A 1 94 ? 14.717 8.591 6.938 1.00 11.48 94 LEU A C 1
ATOM 777 O O . LEU A 1 94 ? 15.052 8.853 5.792 1.00 14.90 94 LEU A O 1
ATOM 782 N N . GLU A 1 95 ? 15.014 7.440 7.528 1.00 12.66 95 GLU A N 1
ATOM 783 C CA . GLU A 1 95 ? 15.689 6.345 6.797 1.00 14.08 95 GLU A CA 1
ATOM 784 C C . GLU A 1 95 ? 14.708 5.636 5.882 1.00 11.22 95 GLU A C 1
ATOM 785 O O . GLU A 1 95 ? 15.035 5.322 4.745 1.00 14.86 95 GLU A O 1
ATOM 791 N N . LYS A 1 96 ? 13.496 5.439 6.348 1.00 10.25 96 LYS A N 1
ATOM 792 C CA . LYS A 1 96 ? 12.417 4.773 5.633 1.00 9.26 96 LYS A CA 1
ATOM 793 C C . LYS A 1 96 ? 11.116 4.927 6.370 1.00 7.95 96 LYS A C 1
ATOM 794 O O . LYS A 1 96 ? 11.134 5.283 7.592 1.00 9.19 96 LYS A O 1
ATOM 800 N N . ILE A 1 97 ? 10.011 4.616 5.744 1.00 8.46 97 ILE A N 1
ATOM 801 C CA . ILE A 1 97 ? 8.727 4.467 6.356 1.00 9.54 97 ILE A CA 1
ATOM 802 C C . ILE A 1 97 ? 8.259 3.069 6.076 1.00 9.92 97 ILE A C 1
ATOM 803 O O . ILE A 1 97 ? 8.225 2.673 4.931 1.00 10.88 97 ILE A O 1
ATOM 808 N N . SER A 1 98 ? 7.890 2.305 7.100 1.00 9.90 98 SER A N 1
ATOM 809 C CA . SER A 1 98 ? 7.414 0.965 6.950 1.00 9.88 98 SER A CA 1
ATOM 810 C C . SER A 1 98 ? 5.942 0.875 7.281 1.00 10.97 98 SER A C 1
ATOM 811 O O . SER A 1 98 ? 5.463 1.444 8.270 1.00 13.88 98 SER A O 1
ATOM 814 N N . TYR A 1 99 ? 5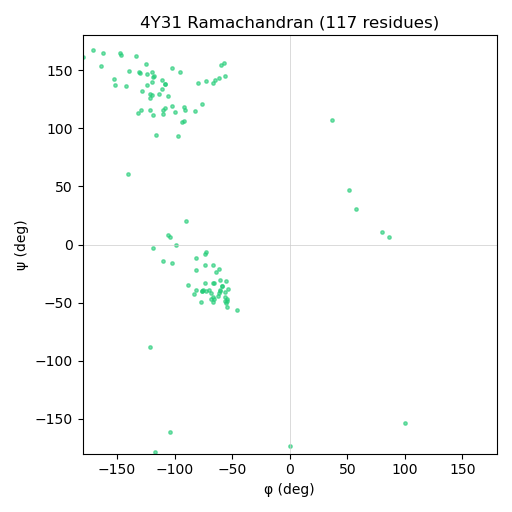.214 0.085 6.539 1.00 12.26 99 TYR A N 1
ATOM 815 C CA . TYR A 1 99 ? 3.800 -0.176 6.716 1.00 12.59 99 TYR A CA 1
ATOM 816 C C . TYR A 1 99 ? 3.596 -1.670 6.963 1.00 14.16 99 TYR A C 1
ATOM 817 O O . TYR A 1 99 ? 4.136 -2.503 6.236 1.00 18.47 99 TYR A O 1
ATOM 826 N N . GLU A 1 100 ? 2.881 -1.994 8.023 1.00 12.34 100 GLU A N 1
ATOM 827 C CA . GLU A 1 100 ? 2.467 -3.349 8.316 1.00 12.43 100 GLU A CA 1
ATOM 828 C C . GLU A 1 100 ? 0.973 -3.355 8.314 1.00 11.08 100 GLU A C 1
ATOM 829 O O . GLU A 1 100 ? 0.355 -2.728 9.203 1.00 12.69 100 GLU A O 1
ATOM 835 N N . SER A 1 101 ? 0.351 -4.005 7.329 1.00 11.75 101 SER A N 1
ATOM 836 C CA . SER A 1 101 ? -1.079 -3.963 7.173 1.00 11.53 101 SER A CA 1
ATOM 837 C C . SER A 1 101 ? -1.746 -5.324 7.257 1.00 9.42 101 SER A C 1
ATOM 838 O O . SER A 1 101 ? -1.149 -6.352 6.877 1.00 11.34 101 SER A O 1
ATOM 841 N N . LYS A 1 102 ? -2.954 -5.309 7.759 1.00 11.36 102 LYS A N 1
ATOM 842 C CA . LYS A 1 102 ? -3.733 -6.533 7.827 1.00 11.04 102 LYS A CA 1
ATOM 843 C C . LYS A 1 102 ? -5.176 -6.153 7.506 1.00 11.63 102 LYS A C 1
ATOM 844 O O . LYS A 1 102 ? -5.706 -5.142 7.972 1.00 14.11 102 LYS A O 1
ATOM 850 N N . ILE A 1 103 ? -5.834 -6.988 6.668 1.00 10.95 103 ILE A N 1
ATOM 851 C CA . ILE A 1 103 ? -7.192 -6.808 6.355 1.00 10.72 103 ILE A CA 1
ATOM 852 C C . ILE A 1 103 ? -7.975 -7.778 7.137 1.00 11.41 103 ILE A C 1
ATOM 853 O O . ILE A 1 103 ? -7.809 -8.998 7.003 1.00 15.06 103 ILE A O 1
ATOM 858 N N . LEU A 1 104 ? -8.845 -7.252 7.977 1.00 12.52 104 LEU A N 1
ATOM 859 C CA . LEU A 1 104 ? -9.751 -8.058 8.827 1.00 13.60 104 LEU A CA 1
ATOM 860 C C . LEU A 1 104 ? -11.169 -8.100 8.289 1.00 13.09 104 LEU A C 1
ATOM 861 O O . LEU A 1 104 ? -11.615 -7.105 7.685 1.00 15.00 104 LEU A O 1
ATOM 866 N N . PRO A 1 105 ? -11.918 -9.198 8.592 1.00 16.21 105 PRO A N 1
ATOM 867 C CA . PRO A 1 105 ? -13.336 -9.185 8.286 1.00 19.03 105 PRO A CA 1
ATOM 868 C C . PRO A 1 105 ? -14.065 -8.153 9.102 1.00 17.69 105 PRO A C 1
ATOM 869 O O . PRO A 1 105 ? -13.842 -8.050 10.294 1.00 22.91 105 PRO A O 1
ATOM 873 N N . GLY A 1 106 ? -15.033 -7.475 8.486 1.00 18.40 106 GLY A N 1
ATOM 874 C CA . GLY A 1 106 ? -15.947 -6.633 9.231 1.00 21.55 106 GLY A CA 1
ATOM 875 C C . GLY A 1 106 ? -17.376 -7.114 9.123 1.00 23.23 106 GLY A C 1
ATOM 876 O O . GLY A 1 106 ? -17.667 -8.081 8.429 1.00 23.01 106 GLY A O 1
ATOM 877 N N . PRO A 1 107 ? -18.304 -6.400 9.748 1.00 27.39 107 PRO A N 1
ATOM 878 C CA . PRO A 1 107 ? -19.729 -6.732 9.569 1.00 28.89 107 PRO A CA 1
ATOM 879 C C . PRO A 1 107 ? -20.227 -6.659 8.126 1.00 33.08 107 PRO A C 1
ATOM 880 O O . PRO A 1 107 ? -19.648 -5.943 7.267 1.00 32.78 107 PRO A O 1
ATOM 884 N N . ASP A 1 108 ? -21.281 -7.428 7.858 1.00 31.03 108 ASP A N 1
ATOM 885 C CA . ASP A 1 108 ? -22.024 -7.328 6.604 1.00 39.10 108 ASP A CA 1
ATOM 886 C C . ASP A 1 108 ? -21.088 -7.552 5.452 1.00 39.26 108 ASP A C 1
ATOM 887 O O . ASP A 1 108 ? -21.277 -7.011 4.381 1.00 44.95 108 ASP A O 1
ATOM 892 N N . GLY A 1 109 ? -20.071 -8.370 5.694 1.00 32.48 109 GLY A N 1
ATOM 893 C CA . GLY A 1 109 ? -19.205 -8.831 4.652 1.00 26.55 109 GLY A CA 1
ATOM 894 C C . GLY A 1 109 ? -18.168 -7.800 4.278 1.00 25.50 109 GLY A C 1
ATOM 895 O O . GLY A 1 109 ? -17.518 -7.948 3.256 1.00 26.36 109 GLY A O 1
ATOM 896 N N . GLY A 1 110 ? -18.036 -6.735 5.082 1.00 24.80 110 GLY A N 1
ATOM 897 C CA . GLY A 1 110 ? -17.052 -5.707 4.842 1.00 18.36 110 GLY A CA 1
ATOM 898 C C . GLY A 1 110 ? -15.704 -6.043 5.420 1.00 17.65 110 GLY A C 1
ATOM 899 O O . GLY A 1 110 ? -15.406 -7.210 5.696 1.00 18.07 110 GLY A O 1
ATOM 900 N N A SER A 1 111 ? -14.865 -5.016 5.537 0.50 17.46 111 SER A N 1
ATOM 901 N N B SER A 1 111 ? -14.853 -5.046 5.555 0.50 17.68 111 SER A N 1
ATOM 902 C CA A SER A 1 111 ? -13.475 -5.161 5.869 0.50 16.41 111 SER A CA 1
ATOM 903 C CA B SER A 1 111 ? -13.515 -5.292 5.955 0.50 14.65 111 SER A CA 1
ATOM 904 C C A SER A 1 111 ? -13.086 -4.120 6.881 0.50 14.84 111 SER A C 1
ATOM 905 C C B SER A 1 111 ? -13.056 -4.137 6.832 0.50 14.29 111 SER A C 1
ATOM 906 O O A SER A 1 111 ? -13.713 -3.043 7.032 0.50 17.33 111 SER A O 1
ATOM 907 O O B SER A 1 111 ? -13.660 -3.032 6.904 0.50 18.56 111 SER A O 1
ATOM 912 N N . ILE A 1 112 ? -11.990 -4.407 7.554 1.00 16.38 112 ILE A N 1
ATOM 913 C CA . ILE A 1 112 ? -11.307 -3.394 8.320 1.00 15.32 112 ILE A CA 1
ATOM 914 C C . ILE A 1 112 ? -9.827 -3.423 7.939 1.00 14.31 112 ILE A C 1
ATOM 915 O O . ILE A 1 112 ? -9.171 -4.458 8.070 1.00 15.96 112 ILE A O 1
ATOM 920 N N . GLY A 1 113 ? -9.280 -2.266 7.575 1.00 15.20 113 GLY A N 1
ATOM 921 C CA . GLY A 1 113 ? -7.869 -2.158 7.311 1.00 15.00 113 GLY A CA 1
ATOM 922 C C . GLY A 1 113 ? -7.123 -1.705 8.529 1.00 15.10 113 GLY A C 1
ATOM 923 O O . GLY A 1 113 ? -7.338 -0.588 9.027 1.00 17.74 113 GLY A O 1
ATOM 924 N N A LYS A 1 114 ? -6.231 -2.544 9.021 0.50 14.58 114 LYS A N 1
ATOM 925 N N B LYS A 1 114 ? -6.202 -2.522 8.985 0.50 14.61 114 LYS A N 1
ATOM 926 C CA A LYS A 1 114 ? -5.381 -2.206 10.143 0.50 15.74 114 LYS A CA 1
ATOM 927 C CA B LYS A 1 114 ? -5.417 -2.242 10.157 0.50 17.10 114 LYS A CA 1
ATOM 928 C C A LYS A 1 114 ? -4.011 -1.930 9.634 0.50 15.34 114 LYS A C 1
ATOM 929 C C B LYS A 1 114 ? -4.005 -1.947 9.696 0.50 15.36 114 LYS A C 1
ATOM 930 O O A LYS A 1 114 ? -3.366 -2.842 9.110 0.50 17.35 114 LYS A O 1
ATOM 931 O O B LYS A 1 114 ? -3.337 -2.862 9.238 0.50 17.78 114 LYS A O 1
ATOM 942 N N . ILE A 1 115 ? -3.591 -0.676 9.768 1.00 14.65 115 ILE A N 1
ATOM 943 C CA . ILE A 1 115 ? -2.381 -0.184 9.169 1.00 14.19 115 ILE A CA 1
ATOM 944 C C . ILE A 1 115 ? -1.491 0.303 10.270 1.00 13.14 115 ILE A C 1
ATOM 945 O O . ILE A 1 115 ? -1.786 1.320 10.938 1.00 19.81 115 ILE A O 1
ATOM 950 N N . ASN A 1 116 ? -0.343 -0.301 10.428 1.00 11.23 116 ASN A N 1
ATOM 951 C CA . ASN A 1 116 ? 0.639 0.149 11.417 1.00 11.99 116 ASN A CA 1
ATOM 952 C C . ASN A 1 116 ? 1.834 0.754 10.699 1.00 11.05 116 ASN A C 1
ATOM 953 O O . ASN A 1 116 ? 2.501 0.057 9.942 1.00 14.88 116 ASN A O 1
ATOM 958 N N . VAL A 1 117 ? 2.008 2.069 10.862 1.00 10.58 117 VAL A N 1
ATOM 959 C CA A VAL A 1 117 ? 2.976 2.845 10.147 0.50 10.28 117 VAL A CA 1
ATOM 960 C CA B VAL A 1 117 ? 3.041 2.764 10.144 0.50 9.92 117 VAL A CA 1
ATOM 961 C C . VAL A 1 117 ? 4.181 3.108 11.064 1.00 9.61 117 VAL A C 1
ATOM 962 O O . VAL A 1 117 ? 3.959 3.572 12.205 1.00 11.54 117 VAL A O 1
ATOM 969 N N . LYS A 1 118 ? 5.392 2.828 10.623 1.00 9.18 118 LYS A N 1
ATOM 970 C CA . LYS A 1 118 ? 6.597 2.988 11.405 1.00 9.97 118 LYS A CA 1
ATOM 971 C C . LYS A 1 118 ? 7.535 3.925 10.718 1.00 9.00 118 LYS A C 1
ATOM 972 O O . LYS A 1 118 ? 7.995 3.657 9.617 1.00 10.37 118 LYS A O 1
ATOM 978 N N . PHE A 1 119 ? 7.782 5.061 11.372 1.00 8.34 119 PHE A N 1
ATOM 979 C CA . PHE A 1 119 ? 8.719 6.057 10.892 1.00 8.07 119 PHE A CA 1
ATOM 980 C C . PHE A 1 119 ? 10.093 5.753 11.468 1.00 8.87 119 PHE A C 1
ATOM 981 O O . PHE A 1 119 ? 10.266 5.811 12.688 1.00 9.95 119 PHE A O 1
ATOM 989 N N . HIS A 1 120 ? 11.076 5.432 10.631 1.00 8.90 120 HIS A N 1
ATOM 990 C CA . HIS A 1 120 ? 12.442 5.179 11.027 1.00 9.52 120 HIS A CA 1
ATOM 991 C C . HIS A 1 120 ? 13.223 6.461 10.895 1.00 10.28 120 HIS A C 1
ATOM 992 O O . HIS A 1 120 ? 13.575 6.877 9.797 1.00 11.46 120 HIS A O 1
ATOM 999 N N . THR A 1 121 ? 13.512 7.067 12.042 1.00 11.53 121 THR A N 1
ATOM 1000 C CA . THR A 1 121 ? 14.103 8.395 12.033 1.00 12.87 121 THR A CA 1
ATOM 1001 C C . THR A 1 121 ? 15.599 8.297 12.130 1.00 14.28 121 THR A C 1
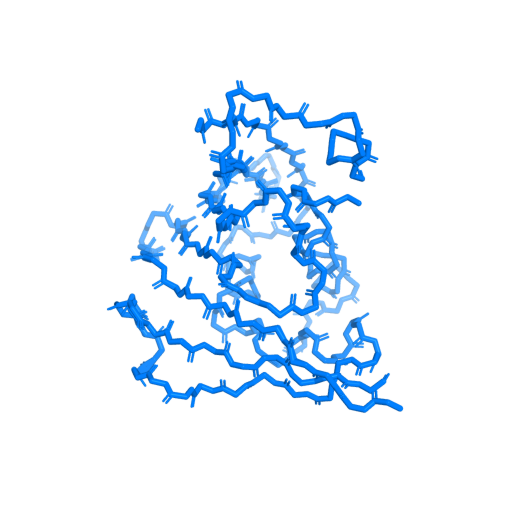ATOM 1002 O O . THR A 1 121 ? 16.139 7.372 12.766 1.00 17.65 121 THR A O 1
ATOM 1006 N N . LYS A 1 122 ? 16.287 9.246 11.518 1.00 14.42 122 LYS A N 1
ATOM 1007 C CA . LYS A 1 122 ? 17.748 9.320 11.567 1.00 16.25 122 LYS A CA 1
ATOM 1008 C C . LYS A 1 122 ? 18.195 9.795 12.956 1.00 25.80 122 LYS A C 1
ATOM 1009 O O . LYS A 1 122 ? 19.207 9.364 13.460 1.00 36.94 122 LYS A O 1
ATOM 1015 N N . GLY A 1 123 ? 17.392 10.645 13.569 1.00 24.25 123 GLY A N 1
ATOM 1016 C CA . GLY A 1 123 ? 17.665 11.155 14.887 1.00 28.79 123 GLY A CA 1
ATOM 1017 C C . GLY A 1 123 ? 16.788 10.497 15.941 1.00 24.48 123 GLY A C 1
ATOM 1018 O O . GLY A 1 123 ? 16.170 9.432 15.727 1.00 24.41 123 GLY A O 1
ATOM 1019 N N . ASP A 1 124 ? 16.702 11.169 17.078 1.00 23.31 124 ASP A N 1
ATOM 1020 C CA . ASP A 1 124 ? 15.990 10.630 18.233 1.00 25.81 124 ASP A CA 1
ATOM 1021 C C . ASP A 1 124 ? 14.571 11.201 18.351 1.00 19.97 124 ASP A C 1
ATOM 1022 O O . ASP A 1 124 ? 13.772 10.752 19.208 1.00 23.47 124 ASP A O 1
ATOM 1027 N N . VAL A 1 125 ? 14.249 12.081 17.390 1.00 22.54 125 VAL A N 1
ATOM 1028 C CA . VAL A 1 125 ? 13.029 12.881 17.367 1.00 21.06 125 VAL A CA 1
ATOM 1029 C C . VAL A 1 125 ? 12.253 12.650 16.069 1.00 20.00 125 VAL A C 1
ATOM 1030 O O . VAL A 1 125 ? 12.861 12.659 15.004 1.00 21.71 125 VAL A O 1
ATOM 1034 N N . LEU A 1 126 ? 10.919 12.518 16.176 1.00 19.15 126 LEU A N 1
ATOM 1035 C CA . LEU A 1 126 ? 10.011 12.602 15.015 1.00 15.91 126 LEU A CA 1
ATOM 1036 C C . LEU A 1 126 ? 9.542 14.042 14.837 1.00 15.99 126 LEU A C 1
ATOM 1037 O O . LEU A 1 126 ? 8.824 14.569 15.707 1.00 16.89 126 LEU A O 1
ATOM 1042 N N . SER A 1 127 ? 10.070 14.720 13.811 1.00 15.46 127 SER A N 1
ATOM 1043 C CA . SER A 1 127 ? 9.780 16.153 13.655 1.00 14.58 127 SER A CA 1
ATOM 1044 C C . SER A 1 127 ? 8.331 16.461 13.571 1.00 13.64 127 SER A C 1
ATOM 1045 O O . SER A 1 127 ? 7.491 15.656 13.132 1.00 14.64 127 SER A O 1
ATOM 1048 N N . GLU A 1 128 ? 7.997 17.685 13.909 1.00 14.40 128 GLU A N 1
ATOM 1049 C CA . GLU A 1 128 ? 6.671 18.186 13.720 1.00 14.96 128 GLU A CA 1
ATOM 1050 C C . GLU A 1 128 ? 6.248 18.131 12.232 1.00 13.70 128 GLU A C 1
ATOM 1051 O O . GLU A 1 128 ? 5.096 17.914 11.937 1.00 17.21 128 GLU A O 1
ATOM 1057 N N . THR A 1 129 ? 7.200 18.364 11.338 1.00 14.67 129 THR A N 1
ATOM 1058 C CA . THR A 1 129 ? 6.924 18.343 9.923 1.00 15.54 129 THR A CA 1
ATOM 1059 C C . THR A 1 129 ? 6.447 16.947 9.474 1.00 14.39 129 THR A C 1
ATOM 1060 O O . THR A 1 129 ? 5.432 16.800 8.815 1.00 19.33 129 THR A O 1
ATOM 1064 N N . VAL A 1 130 ? 7.119 15.893 9.937 1.00 14.09 130 VAL A N 1
ATOM 1065 C CA . VAL A 1 130 ? 6.672 14.531 9.672 1.00 15.43 130 VAL A CA 1
ATOM 1066 C C . VAL A 1 130 ? 5.359 14.240 10.372 1.00 16.98 130 VAL A C 1
ATOM 1067 O O . VAL A 1 130 ? 4.430 13.687 9.770 1.00 21.09 130 VAL A O 1
ATOM 1071 N N . ARG A 1 131 ? 5.251 14.639 11.643 1.00 18.47 131 ARG A N 1
ATOM 1072 C CA . ARG A 1 131 ? 4.019 14.369 12.382 1.00 21.17 131 ARG A CA 1
ATOM 1073 C C . ARG A 1 131 ? 2.826 14.995 11.707 1.00 29.21 131 ARG A C 1
ATOM 1074 O O . ARG A 1 131 ? 1.747 14.429 11.704 1.00 35.79 131 ARG A O 1
ATOM 1082 N N . ASP A 1 132 ? 3.020 16.162 11.121 1.00 28.25 132 ASP A N 1
ATOM 1083 C CA . ASP A 1 132 ? 1.920 16.844 10.464 1.00 33.70 132 ASP A CA 1
ATOM 1084 C C . ASP A 1 132 ? 1.506 16.180 9.116 1.00 39.67 132 ASP A C 1
ATOM 1085 O O . ASP A 1 132 ? 0.507 16.587 8.531 1.00 46.32 132 ASP A O 1
ATOM 1090 N N . GLN A 1 133 ? 2.261 15.177 8.638 1.00 34.07 133 GLN A N 1
ATOM 1091 C CA . GLN A 1 133 ? 1.834 14.296 7.538 1.00 55.08 133 GLN A CA 1
ATOM 1092 C C . GLN A 1 133 ? 0.447 14.595 6.941 1.00 64.63 133 GLN A C 1
ATOM 1093 O O . GLN A 1 133 ? -0.670 13.960 7.718 1.00 84.45 133 GLN A O 1
ATOM 1095 N N . PHE A 1 136 ? -1.627 12.623 4.293 1.00 52.11 136 PHE A N 1
ATOM 1096 C CA . PHE A 1 136 ? -1.835 11.420 5.105 1.00 45.45 136 PHE A CA 1
ATOM 1097 C C . PHE A 1 136 ? -0.825 10.327 4.781 1.00 37.79 136 PHE A C 1
ATOM 1098 O O . PHE A 1 136 ? -1.096 9.463 3.948 1.00 59.01 136 PHE A O 1
ATOM 1100 N N . LYS A 1 137 ? 0.296 10.284 5.529 1.00 49.68 137 LYS A N 1
ATOM 1101 C CA . LYS A 1 137 ? 1.361 9.293 5.275 1.00 40.25 137 LYS A CA 1
ATOM 1102 C C . LYS A 1 137 ? 0.932 7.864 5.642 1.00 52.57 137 LYS A C 1
ATOM 1103 O O . LYS A 1 137 ? 1.232 6.918 4.905 1.00 54.70 137 LYS A O 1
ATOM 1105 N N . GLY A 1 138 ? 0.199 7.701 6.744 1.00 37.71 138 GLY A N 1
ATOM 1106 C CA . GLY A 1 138 ? -0.160 6.334 7.231 1.00 31.41 138 GLY A CA 1
ATOM 1107 C C . GLY A 1 138 ? -1.270 5.656 6.432 1.00 29.07 138 GLY A C 1
ATOM 1108 O O . GLY A 1 138 ? -1.265 4.439 6.171 1.00 39.63 138 GLY A O 1
ATOM 1109 N N . LEU A 1 139 ? -2.263 6.459 6.078 1.00 32.38 139 LEU A N 1
ATOM 1110 C CA . LEU A 1 139 ? -3.506 5.997 5.380 1.00 33.67 139 LEU A CA 1
ATOM 1111 C C . LEU A 1 139 ? -3.675 6.438 3.906 1.00 34.67 139 LEU A C 1
ATOM 1112 O O . LEU A 1 139 ? -4.559 5.960 3.247 1.00 25.77 139 LEU A O 1
ATOM 1117 N N . GLY A 1 140 ? -2.896 7.405 3.435 1.00 37.30 140 GLY A N 1
ATOM 1118 C CA . GLY A 1 140 ? -3.060 7.923 2.064 1.00 28.50 140 GLY A CA 1
ATOM 1119 C C . GLY A 1 140 ? -3.221 6.890 0.950 1.00 24.43 140 GLY A C 1
ATOM 1120 O O . GLY A 1 140 ? -4.168 6.945 0.110 1.00 21.22 140 GLY A O 1
ATOM 1121 N N . LEU A 1 141 ? -2.261 5.997 0.850 1.00 30.49 141 LEU A N 1
ATOM 1122 C CA . LEU A 1 141 ? -2.268 5.023 -0.299 1.00 24.70 141 LEU A CA 1
ATOM 1123 C C . LEU A 1 141 ? -3.379 3.952 -0.103 1.00 16.79 141 LEU A C 1
ATOM 1124 O O . LEU A 1 141 ? -4.111 3.659 -1.027 1.00 15.75 141 LEU A O 1
ATOM 1129 N N . PHE A 1 142 ? -3.558 3.478 1.113 1.00 16.99 142 PHE A N 1
ATOM 1130 C CA . PHE A 1 142 ? -4.732 2.655 1.412 1.00 15.63 142 PHE A CA 1
ATOM 1131 C C . PHE A 1 142 ? -6.001 3.400 1.011 1.00 15.31 142 PHE A C 1
ATOM 1132 O O . PHE A 1 142 ? -6.847 2.814 0.334 1.00 15.02 142 PHE A O 1
ATOM 1140 N N . LYS A 1 143 ? -6.136 4.680 1.416 1.00 17.02 143 LYS A N 1
ATOM 1141 C CA . LYS A 1 143 ? -7.376 5.363 1.116 1.00 18.87 143 LYS A CA 1
ATOM 1142 C C . LYS A 1 143 ? -7.600 5.443 -0.411 1.00 15.74 143 LYS A C 1
ATOM 1143 O O . LYS A 1 143 ? -8.734 5.376 -0.866 1.00 16.63 143 LYS A O 1
ATOM 1149 N N . ALA A 1 144 ? -6.546 5.736 -1.159 1.00 14.48 144 ALA A N 1
ATOM 1150 C CA . ALA A 1 144 ? -6.718 5.955 -2.615 1.00 14.18 144 ALA A CA 1
ATOM 1151 C C . ALA A 1 144 ? -7.100 4.617 -3.291 1.00 12.91 144 ALA A C 1
ATOM 1152 O O . ALA A 1 144 ? -7.976 4.585 -4.128 1.00 14.23 144 ALA A O 1
ATOM 1154 N N . ILE A 1 145 ? -6.442 3.532 -2.878 1.00 12.16 145 ILE A N 1
ATOM 1155 C CA . ILE A 1 145 ? -6.761 2.231 -3.482 1.00 12.30 145 ILE A CA 1
ATOM 1156 C C . ILE A 1 145 ? -8.151 1.813 -3.075 1.00 13.33 145 ILE A C 1
ATOM 1157 O O . ILE A 1 145 ? -8.918 1.330 -3.896 1.00 14.82 145 ILE A O 1
ATOM 1162 N N . GLU A 1 146 ? -8.478 1.913 -1.779 1.00 13.47 146 GLU A N 1
ATOM 1163 C CA . GLU A 1 146 ? -9.800 1.471 -1.295 1.00 15.78 146 GLU A CA 1
ATOM 1164 C C . GLU A 1 146 ? -10.912 2.264 -1.989 1.00 15.42 146 GLU A C 1
ATOM 1165 O O . GLU A 1 146 ? -11.934 1.715 -2.360 1.00 17.63 146 GLU A O 1
ATOM 1171 N N . GLY A 1 147 ? -10.703 3.573 -2.186 1.00 15.02 147 GLY A N 1
ATOM 1172 C CA . GLY A 1 147 ? -11.726 4.358 -2.844 1.00 20.31 147 GLY A CA 1
ATOM 1173 C C . GLY A 1 147 ? -11.898 3.960 -4.282 1.00 18.96 147 GLY A C 1
ATOM 1174 O O . GLY A 1 147 ? -12.993 4.006 -4.816 1.00 18.33 147 GLY A O 1
ATOM 1175 N N . TYR A 1 148 ? -10.806 3.553 -4.915 1.00 16.16 148 TYR A N 1
ATOM 1176 C CA . TYR A 1 148 ? -10.871 3.094 -6.303 1.00 14.90 148 TYR A CA 1
ATOM 1177 C C . TYR A 1 148 ? -11.688 1.820 -6.414 1.00 14.52 148 TYR A C 1
ATOM 1178 O O . TYR A 1 148 ? -12.540 1.736 -7.270 1.00 19.25 148 TYR A O 1
ATOM 1187 N N . VAL A 1 149 ? -11.438 0.849 -5.537 1.00 16.10 149 VAL A N 1
ATOM 1188 C CA A VAL A 1 149 ? -12.188 -0.417 -5.562 0.50 14.69 149 VAL A CA 1
ATOM 1189 C CA B VAL A 1 149 ? -12.144 -0.428 -5.576 0.50 18.05 149 VAL A CA 1
ATOM 1190 C C . VAL A 1 149 ? -13.619 -0.246 -5.122 1.00 18.77 149 VAL A C 1
ATOM 1191 O O . VAL A 1 149 ? -14.521 -0.900 -5.637 1.00 24.58 149 VAL A O 1
ATOM 1198 N N . LEU A 1 150 ? -13.847 0.686 -4.195 1.00 19.28 150 LEU A N 1
ATOM 1199 C CA . LEU A 1 150 ? -15.221 1.036 -3.776 1.00 19.82 150 LEU A CA 1
ATOM 1200 C C . LEU A 1 150 ? -16.069 1.467 -4.942 1.00 22.44 150 LEU A C 1
ATOM 1201 O O . LEU A 1 150 ? -17.222 1.003 -5.111 1.00 24.99 150 LEU A O 1
ATOM 1206 N N . ALA A 1 151 ? -15.520 2.369 -5.747 1.00 20.91 151 ALA A N 1
ATOM 1207 C CA . ALA A 1 151 ? -16.201 2.984 -6.884 1.00 22.99 151 ALA A CA 1
ATOM 1208 C C . ALA A 1 151 ? -16.158 2.070 -8.097 1.00 23.29 151 ALA A C 1
ATOM 1209 O O . ALA A 1 151 ? -17.018 2.162 -8.9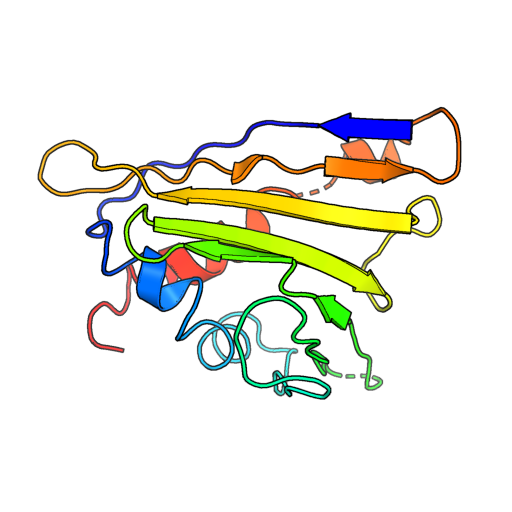23 1.00 23.15 151 ALA A O 1
ATOM 1211 N N . HIS A 1 152 ? -15.208 1.126 -8.154 1.00 20.64 152 HIS A N 1
ATOM 1212 C CA . HIS A 1 152 ? -14.935 0.369 -9.365 1.00 19.26 152 HIS A CA 1
ATOM 1213 C C . HIS A 1 152 ? -14.655 -1.071 -8.980 1.00 19.86 152 HIS A C 1
ATOM 1214 O O . HIS A 1 152 ? -13.535 -1.572 -9.238 1.00 23.12 152 HIS A O 1
ATOM 1221 N N . PRO A 1 153 ? -15.665 -1.729 -8.353 1.00 18.44 153 PRO A N 1
ATOM 1222 C CA . PRO A 1 153 ? -15.451 -3.114 -7.953 1.00 20.83 153 PRO A CA 1
ATOM 1223 C C . PRO A 1 153 ? -15.029 -4.035 -9.080 1.00 19.55 153 PRO A C 1
ATOM 1224 O O . PRO A 1 153 ? -14.326 -5.002 -8.799 1.00 21.38 153 PRO A O 1
ATOM 1228 N N . ASP A 1 154 ? -15.478 -3.783 -10.307 1.00 21.98 154 ASP A N 1
ATOM 1229 C CA . ASP A 1 154 ? -15.149 -4.667 -11.440 1.00 23.56 154 ASP A CA 1
ATOM 1230 C C . ASP A 1 154 ? -13.878 -4.310 -12.203 1.00 22.51 154 ASP A C 1
ATOM 1231 O O . ASP A 1 154 ? -13.724 -4.702 -13.385 1.00 27.43 154 ASP A O 1
ATOM 1236 N N . TYR A 1 155 ? -12.980 -3.545 -11.584 1.00 21.20 155 TYR A N 1
ATOM 1237 C CA . TYR A 1 155 ? -11.794 -3.083 -12.323 1.00 25.46 155 TYR A CA 1
ATOM 1238 C C . TYR A 1 155 ? -10.977 -4.276 -12.874 1.00 30.30 155 TYR A C 1
ATOM 1239 O O . TYR A 1 155 ? -10.915 -5.374 -12.248 1.00 25.64 155 TYR A O 1
#

B-factor: mean 21.4, std 11.72, range [7.95, 95.03]

InterPro domains:
  IPR000916 Bet v I/Major latex protein [PF00407] (4-152)
  IPR023393 START-like domain superfamily [G3DSA:3.30.530.20] (2-156)
  IPR024949 Bet v I type allergen [PR00634] (3-23)
  IPR024949 Bet v I type allergen [PR00634] (26-36)
  IPR024949 Bet v I type allergen [PR00634] (49-58)
  IPR024949 Bet v I type allergen [PR00634] (65-84)
  IPR024949 Bet v I type allergen [PR00634] (84-97)
  IPR024949 Bet v I type allergen [PR00634] (109-125)
  IPR024949 Bet v I type allergen [PR00634] (142-152)
  IPR024949 Bet v I type allergen [PS00451] (88-120)
  IPR050279 Plant defense and hormone signaling protein [PTHR31213] (1-155)

Sequence (150 aa):
GIFAFENEQQSSSTVAPAKKLYKALTKDSSDEIVPKVVIEPIQSVEEIVEEGNNGGGGPPGGTIIKKIIIAIHTSFFVVLHKLLDAIDEEANLTYNYSIIGGEGLDESLEKISYESKILPGPDGGSSIGKKINVVKFHTKGDVLSETVRDQFKGLGLFKAIEGYVVLAHPDY

Solvent-accessible surface area: 8272 Å² total; per-residue (Å²): 48,111,54,60,75,153,42,99,34,90,12,108,16,34,27,65,137,0,10,89,0,8,18,150,20,16,34,122,2,9,29,131,54,61,133,60,25,87,34,24,75,85,83,97,45,137,32,18,81,37,0,46,17,69,8,38,19,118,123,102,36,89,22,45,22,80,32,53,42,50,58,103,99,82,32,34,19,34,21,1,28,57,14,40,118,76,32,48,150,36,6,110,72,8,11,10,65,6,88,3,51,102,17,114,158,52,4,2,42,0,82,6,37,1,48,13,30,6,123,38,134,111,7,36,122,101,11,115,114,69,85,34,15,25,28,49,10,101,27,3,13,29,43,7,100,71,97,105,142,105

GO terms:
  GO:0044373 cytokinin binding (F, IDA)